Protein AF-X1P1A2-F1 (afdb_monomer_lite)

Organism: NCBI:txid412755

pLDDT: mean 90.72, std 8.15, range [52.28, 97.81]

Foldseek 3Di:
DDDDDDPQLVCPPPNHPDDDDDDDPCVVCVVSVHDDPDDPDDDDDDDDDDPCLCVDPVSVVVVVVVVVVVVVVVVVVVD

Secondary structure (DSSP, 8-state):
----SS-GGGGTTTT-S------SSSHHHHHTT------S----------GGGGGSHHHHHHHHHHHHHHHHHHHHTT-

Sequence (79 aa):
MIPTWGASEAFLPEDADLLIENTETGRTLARHNLKIIDTLFESTACLIGNKDSAFSPAKGERIKSITETLRAAVEDEKN

InterPro domains:
  IPR013820 ATP phosphoribosyltransferase, catalytic domain [PF01634] (2-71)

Radius of gyration: 19.68 Å; chains: 1; bounding box: 46×21×45 Å

Structure (mmCIF, N/CA/C/O backbone):
data_AF-X1P1A2-F1
#
_entry.id   AF-X1P1A2-F1
#
loop_
_atom_site.group_PDB
_atom_site.id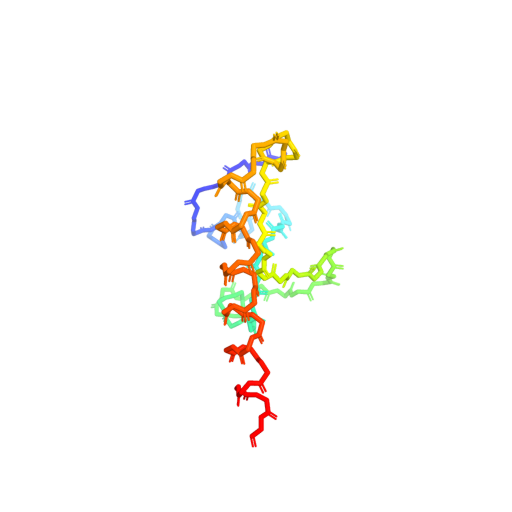
_atom_site.type_symbol
_atom_site.label_atom_id
_atom_site.label_alt_id
_atom_site.label_comp_id
_atom_site.label_asym_id
_atom_site.label_entity_id
_atom_site.label_seq_id
_atom_site.pdbx_PDB_ins_code
_atom_site.Cartn_x
_atom_site.Cartn_y
_atom_site.Cartn_z
_atom_site.occupancy
_atom_site.B_iso_or_equiv
_atom_site.auth_seq_id
_atom_site.auth_comp_id
_atom_site.auth_asym_id
_atom_site.auth_atom_id
_atom_site.pdbx_PDB_model_num
ATOM 1 N N . MET A 1 1 ? 19.935 1.920 0.493 1.00 86.62 1 MET A N 1
ATOM 2 C CA . MET A 1 1 ? 18.523 2.336 0.352 1.00 86.62 1 MET A CA 1
ATOM 3 C C . MET A 1 1 ? 18.485 3.848 0.286 1.00 86.62 1 MET A C 1
ATOM 5 O O . MET A 1 1 ? 19.057 4.476 1.170 1.00 86.62 1 MET A O 1
ATOM 9 N N . ILE A 1 2 ? 17.864 4.400 -0.756 1.00 91.69 2 ILE A N 1
ATOM 10 C CA . ILE A 1 2 ? 17.726 5.844 -0.981 1.00 91.69 2 ILE A CA 1
ATOM 11 C C . ILE A 1 2 ? 16.239 6.184 -0.799 1.00 91.69 2 ILE A C 1
ATOM 13 O O . ILE A 1 2 ? 15.422 5.643 -1.542 1.00 91.69 2 ILE A O 1
ATOM 17 N N . PRO A 1 3 ? 15.850 6.993 0.202 1.00 90.69 3 PRO A N 1
ATOM 18 C CA . PRO A 1 3 ? 14.466 7.429 0.342 1.00 90.69 3 PRO A CA 1
ATOM 19 C C . PRO A 1 3 ? 14.132 8.499 -0.704 1.00 90.69 3 PRO A C 1
ATOM 21 O O . PRO A 1 3 ? 14.936 9.394 -0.962 1.00 90.69 3 PRO A O 1
ATOM 24 N N . THR A 1 4 ? 12.928 8.426 -1.267 1.00 90.62 4 THR A N 1
ATO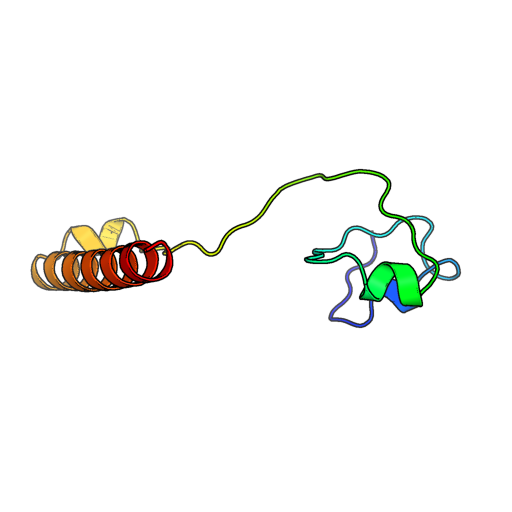M 25 C CA . THR A 1 4 ? 12.401 9.395 -2.236 1.00 90.62 4 THR A CA 1
ATOM 26 C C . THR A 1 4 ? 11.058 9.945 -1.749 1.00 90.62 4 THR A C 1
ATOM 28 O O . THR A 1 4 ? 10.387 9.343 -0.909 1.00 90.62 4 THR A O 1
ATOM 31 N N . TRP A 1 5 ? 10.664 11.112 -2.262 1.00 91.69 5 TRP A N 1
ATOM 32 C CA . TRP A 1 5 ? 9.395 11.779 -1.923 1.00 91.69 5 TRP A CA 1
ATOM 33 C C . TRP A 1 5 ? 8.525 12.025 -3.166 1.00 91.69 5 TRP A C 1
ATOM 35 O O . TRP A 1 5 ? 7.702 12.938 -3.188 1.00 91.69 5 TRP A O 1
ATOM 45 N N . GLY A 1 6 ? 8.724 11.214 -4.207 1.00 89.94 6 GLY A N 1
ATOM 46 C CA . GLY A 1 6 ? 8.042 11.310 -5.499 1.00 89.94 6 GLY A CA 1
ATOM 47 C C . GLY A 1 6 ? 9.012 11.215 -6.677 1.00 89.94 6 GLY A C 1
ATOM 48 O O . GLY A 1 6 ? 10.224 11.308 -6.485 1.00 89.94 6 GLY A O 1
ATOM 49 N N . ALA A 1 7 ? 8.457 11.025 -7.881 1.00 91.06 7 ALA A N 1
ATOM 50 C CA . ALA A 1 7 ? 9.199 10.838 -9.136 1.00 91.06 7 ALA A CA 1
ATOM 51 C C . ALA A 1 7 ? 10.341 9.812 -9.007 1.00 91.06 7 ALA A C 1
ATOM 53 O O . ALA A 1 7 ? 11.456 10.033 -9.483 1.00 91.06 7 ALA A O 1
ATOM 54 N N . SER A 1 8 ? 10.077 8.719 -8.291 1.00 93.69 8 SER A N 1
ATOM 55 C CA . SER A 1 8 ? 11.110 7.766 -7.895 1.00 93.69 8 SER A CA 1
ATOM 56 C C . SER A 1 8 ? 11.616 6.934 -9.080 1.00 93.69 8 SER A C 1
ATOM 58 O O . SER A 1 8 ? 12.760 6.482 -9.078 1.00 93.69 8 SER A O 1
ATOM 60 N N . GLU A 1 9 ? 10.825 6.856 -10.151 1.00 94.00 9 GLU A N 1
ATOM 61 C CA . GLU A 1 9 ? 11.167 6.219 -11.420 1.00 94.00 9 GLU A CA 1
ATOM 62 C C . GLU A 1 9 ? 12.348 6.891 -12.136 1.00 94.00 9 GLU A C 1
ATOM 64 O O . GLU A 1 9 ? 13.008 6.251 -12.949 1.00 94.00 9 GLU A O 1
ATOM 69 N N . ALA A 1 10 ? 12.628 8.166 -11.845 1.00 92.38 10 ALA A N 1
ATOM 70 C CA . ALA A 1 10 ? 13.729 8.915 -12.456 1.00 92.38 10 ALA A CA 1
ATOM 71 C C . ALA A 1 10 ? 15.111 8.580 -11.868 1.00 92.38 10 ALA A C 1
ATOM 73 O O . ALA A 1 10 ? 16.113 9.034 -12.407 1.00 92.38 10 ALA A O 1
ATOM 74 N N . PHE A 1 11 ? 15.165 7.818 -10.771 1.00 93.25 11 PHE A N 1
ATOM 75 C CA . PHE A 1 11 ? 16.416 7.419 -10.116 1.00 93.25 11 PHE A CA 1
ATOM 76 C C . PHE A 1 11 ? 17.066 6.202 -10.784 1.00 93.25 11 PHE A C 1
ATOM 78 O O . PHE A 1 11 ? 18.176 5.822 -10.418 1.00 93.25 11 PHE A O 1
ATOM 85 N N . LEU A 1 12 ? 16.372 5.542 -11.714 1.00 93.75 12 LEU A N 1
ATOM 86 C CA . LEU A 1 12 ? 16.888 4.357 -12.382 1.00 93.75 12 LEU A CA 1
ATOM 87 C C . LEU A 1 12 ? 17.232 4.645 -13.845 1.00 93.75 12 LEU A C 1
ATOM 89 O O . LEU A 1 12 ? 16.407 5.231 -14.550 1.00 93.75 12 LEU A O 1
ATOM 93 N N . PRO A 1 13 ? 18.357 4.089 -14.335 1.00 92.94 13 PRO A N 1
ATOM 94 C CA . PRO A 1 13 ? 19.336 3.257 -13.612 1.00 92.94 13 PRO A CA 1
ATOM 95 C C . PRO A 1 13 ? 20.461 4.038 -12.901 1.00 92.94 13 PRO A C 1
ATOM 97 O O . PRO A 1 13 ? 21.359 3.418 -12.337 1.00 92.94 13 PRO A O 1
ATOM 100 N N . GLU A 1 14 ? 20.487 5.368 -12.978 1.00 94.06 14 GLU A N 1
ATOM 101 C CA . GLU A 1 14 ? 21.672 6.162 -12.625 1.00 94.06 14 GLU A CA 1
ATOM 102 C C . GLU A 1 14 ? 21.996 6.168 -11.123 1.00 94.06 14 GLU A C 1
ATOM 104 O O . GLU A 1 14 ? 23.171 6.109 -10.752 1.00 94.06 14 GLU A O 1
ATOM 109 N N . ASP A 1 15 ? 20.975 6.221 -10.267 1.00 94.06 15 ASP A N 1
ATOM 110 C CA . ASP A 1 15 ? 21.115 6.348 -8.812 1.00 94.06 15 ASP A CA 1
ATOM 111 C C . ASP A 1 15 ? 20.787 5.045 -8.058 1.00 94.06 15 ASP A C 1
ATOM 113 O O . ASP A 1 15 ? 21.134 4.903 -6.879 1.00 94.06 15 ASP A O 1
ATOM 117 N N . ALA A 1 16 ? 20.116 4.084 -8.704 1.00 94.75 16 ALA A N 1
ATOM 118 C CA . ALA A 1 16 ? 19.762 2.795 -8.112 1.00 94.75 16 ALA A CA 1
ATOM 119 C C . ALA A 1 16 ? 19.602 1.670 -9.150 1.00 94.75 16 ALA A C 1
ATOM 121 O O . ALA A 1 16 ? 19.171 1.890 -10.278 1.00 94.75 16 ALA A O 1
ATOM 122 N N . ASP A 1 17 ? 19.853 0.431 -8.715 1.00 94.81 17 ASP A N 1
ATOM 123 C CA . ASP A 1 17 ? 19.641 -0.768 -9.541 1.00 94.81 17 ASP A CA 1
ATOM 124 C C . ASP A 1 17 ? 18.191 -1.285 -9.501 1.00 94.81 17 ASP A C 1
ATOM 126 O O . ASP A 1 17 ? 17.734 -1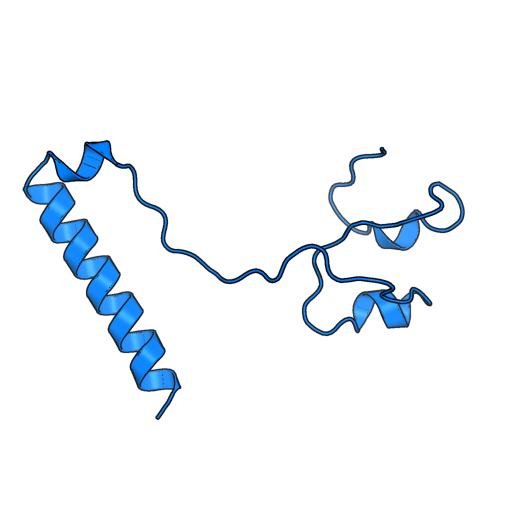.958 -10.424 1.00 94.81 17 ASP A O 1
ATOM 130 N N . LEU A 1 18 ? 17.471 -1.029 -8.401 1.00 95.31 18 LEU A N 1
ATOM 131 C CA . LEU A 1 18 ? 16.129 -1.554 -8.136 1.00 95.31 18 LEU A CA 1
ATOM 132 C C . LEU A 1 18 ? 15.250 -0.510 -7.449 1.00 95.31 18 LEU A C 1
ATOM 134 O O . LEU A 1 18 ? 15.711 0.243 -6.590 1.00 95.31 18 LEU A O 1
ATOM 138 N N . LEU A 1 19 ? 13.960 -0.548 -7.785 1.00 95.75 19 LEU A N 1
ATOM 139 C CA . LEU A 1 19 ? 12.928 0.312 -7.222 1.00 95.75 19 LEU A CA 1
ATOM 140 C C . LEU A 1 19 ? 11.901 -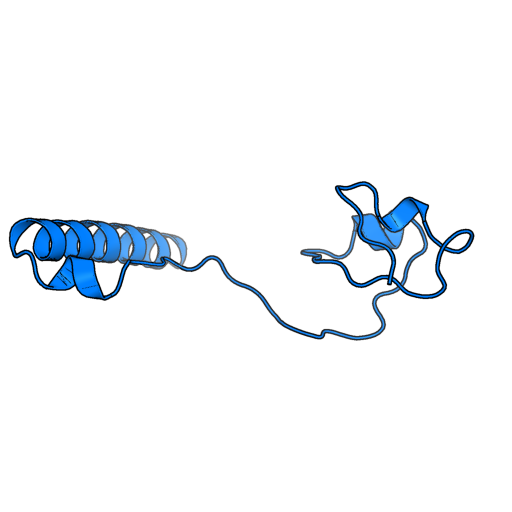0.505 -6.438 1.00 95.75 19 LEU A C 1
ATOM 142 O O . LEU A 1 19 ? 11.398 -1.512 -6.933 1.00 95.75 19 LEU A O 1
ATOM 146 N N . ILE A 1 20 ? 11.563 -0.045 -5.232 1.00 95.62 20 ILE A N 1
ATOM 147 C CA . ILE A 1 20 ? 10.406 -0.532 -4.474 1.00 95.62 20 ILE A CA 1
ATOM 148 C C . ILE A 1 20 ? 9.375 0.591 -4.471 1.00 95.62 20 ILE A C 1
ATOM 150 O O . ILE A 1 20 ? 9.594 1.623 -3.841 1.00 95.62 20 ILE A O 1
ATOM 154 N N . GLU A 1 21 ? 8.258 0.383 -5.162 1.00 93.94 21 GLU A N 1
ATOM 155 C CA . GLU A 1 21 ? 7.225 1.402 -5.335 1.00 93.94 21 GLU A CA 1
ATOM 156 C C . GLU A 1 21 ? 5.819 0.798 -5.282 1.00 93.94 21 GLU A C 1
ATOM 158 O O . GLU A 1 21 ? 5.592 -0.343 -5.690 1.00 93.94 21 GLU A O 1
ATOM 163 N N . ASN A 1 22 ? 4.866 1.575 -4.764 1.00 95.00 22 ASN A N 1
ATOM 164 C CA . ASN A 1 22 ? 3.452 1.241 -4.854 1.00 95.00 22 ASN A CA 1
ATOM 165 C C . ASN A 1 22 ? 2.959 1.547 -6.274 1.00 95.00 22 ASN A C 1
ATOM 167 O O . ASN A 1 22 ? 3.156 2.649 -6.782 1.00 95.00 22 ASN A O 1
ATOM 171 N N . THR A 1 23 ? 2.299 0.584 -6.911 1.00 95.06 23 THR A N 1
ATOM 172 C CA . THR A 1 23 ? 1.715 0.771 -8.236 1.00 95.06 23 THR A CA 1
ATOM 173 C C . THR A 1 23 ? 0.317 0.172 -8.301 1.00 95.06 23 THR A C 1
ATOM 175 O O . THR A 1 23 ? 0.048 -0.860 -7.696 1.00 95.06 23 THR A O 1
ATOM 178 N N . GLU A 1 24 ? -0.569 0.820 -9.058 1.00 95.19 24 GLU A N 1
ATOM 179 C CA . GLU A 1 24 ? -1.934 0.342 -9.288 1.00 95.19 24 GLU A CA 1
ATOM 180 C C . GLU A 1 24 ? -2.025 -0.411 -10.622 1.00 95.19 24 GLU A C 1
ATOM 182 O O . GLU A 1 24 ? -2.208 -1.621 -10.665 1.00 95.19 24 GLU A O 1
ATOM 187 N N . THR A 1 25 ? -1.841 0.299 -11.740 1.00 95.44 25 THR A N 1
ATOM 188 C CA . THR A 1 25 ? -1.944 -0.287 -13.090 1.00 95.44 25 THR A CA 1
ATOM 189 C C . THR A 1 25 ? -0.592 -0.610 -13.727 1.00 95.44 25 THR A C 1
ATOM 191 O O . THR A 1 25 ? -0.553 -1.113 -14.848 1.00 95.44 25 THR A O 1
ATOM 194 N N . GLY A 1 26 ? 0.525 -0.237 -13.092 1.00 95.75 26 GLY A N 1
ATOM 195 C CA . GLY A 1 26 ? 1.869 -0.350 -13.675 1.00 95.75 26 GLY A CA 1
ATOM 196 C C . GLY A 1 26 ? 2.159 0.610 -14.840 1.00 95.75 26 GLY A C 1
ATOM 197 O O . GLY A 1 26 ? 3.268 0.606 -15.372 1.00 95.75 26 GLY A O 1
ATOM 198 N N . ARG A 1 27 ? 1.201 1.454 -15.257 1.00 96.06 27 ARG A N 1
ATOM 199 C CA . ARG A 1 27 ? 1.346 2.315 -16.449 1.00 96.06 27 ARG A CA 1
ATOM 200 C C . ARG A 1 27 ? 2.481 3.327 -16.336 1.00 96.06 27 ARG A C 1
ATOM 202 O O . ARG A 1 27 ? 3.142 3.583 -17.338 1.00 96.06 27 ARG A O 1
ATOM 209 N N . THR A 1 28 ? 2.694 3.912 -15.159 1.00 94.62 28 THR A N 1
ATOM 210 C CA . THR A 1 28 ? 3.783 4.878 -14.948 1.00 94.62 28 THR A CA 1
ATOM 211 C C . THR A 1 28 ? 5.137 4.191 -15.084 1.00 94.62 28 THR A C 1
ATOM 213 O O . THR A 1 28 ? 5.936 4.610 -15.914 1.00 94.62 28 THR A O 1
ATOM 216 N N . LEU A 1 29 ? 5.333 3.054 -14.408 1.00 95.88 29 LEU A N 1
ATOM 217 C CA . LEU A 1 29 ? 6.549 2.242 -14.524 1.00 95.88 29 LEU A CA 1
ATOM 218 C C . LEU A 1 29 ? 6.844 1.868 -15.986 1.00 95.88 29 LEU A C 1
ATOM 220 O O . LEU A 1 29 ? 7.950 2.090 -16.473 1.00 95.88 29 LEU A O 1
ATOM 224 N N . ALA A 1 30 ? 5.832 1.403 -16.727 1.00 95.69 30 ALA A N 1
ATOM 225 C CA . ALA A 1 30 ? 5.986 1.050 -18.138 1.00 95.69 30 ALA A CA 1
ATOM 226 C C . ALA A 1 30 ? 6.366 2.252 -19.025 1.00 95.69 30 ALA A C 1
ATOM 228 O O . ALA A 1 30 ? 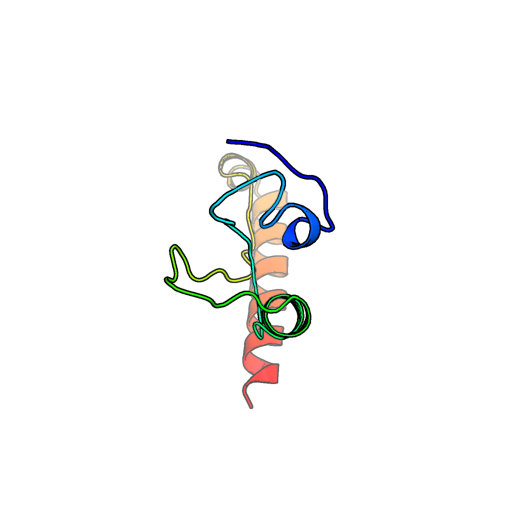7.182 2.104 -19.933 1.00 95.69 30 ALA A O 1
ATOM 229 N N . ARG A 1 31 ? 5.817 3.450 -18.763 1.00 96.50 31 ARG A N 1
ATOM 230 C CA . ARG A 1 31 ? 6.201 4.690 -19.475 1.00 96.50 31 ARG A CA 1
ATOM 231 C C . ARG A 1 31 ? 7.662 5.074 -19.236 1.00 96.50 31 ARG A C 1
ATOM 233 O O . ARG A 1 31 ? 8.255 5.703 -20.106 1.00 96.50 31 ARG A O 1
ATOM 240 N N . HIS A 1 32 ? 8.224 4.676 -18.099 1.00 94.94 32 HIS A N 1
ATOM 241 C CA . HIS A 1 32 ? 9.628 4.872 -17.740 1.00 94.94 32 HIS A CA 1
ATOM 242 C C . HIS A 1 32 ? 10.513 3.657 -18.080 1.00 94.94 32 HIS A C 1
ATOM 244 O O . HIS A 1 32 ? 11.637 3.564 -17.603 1.00 94.94 32 HIS A O 1
ATOM 250 N N . ASN A 1 33 ? 10.041 2.734 -18.931 1.00 95.44 33 ASN A N 1
ATOM 251 C CA . ASN A 1 33 ? 10.758 1.513 -19.330 1.00 95.44 33 ASN A CA 1
ATOM 252 C C . ASN A 1 33 ? 11.150 0.593 -18.157 1.00 95.44 33 ASN A C 1
ATOM 254 O O . ASN A 1 33 ? 12.069 -0.218 -18.277 1.00 95.44 33 ASN A O 1
ATOM 258 N N . LEU A 1 34 ? 10.431 0.681 -17.038 1.00 96.69 34 LEU A N 1
ATOM 259 C CA . LEU A 1 34 ? 10.607 -0.193 -15.886 1.00 96.69 34 LEU A CA 1
ATOM 260 C C . LEU A 1 34 ? 9.669 -1.396 -15.987 1.00 96.69 34 LEU A C 1
ATOM 262 O O . LEU A 1 34 ? 8.542 -1.312 -16.484 1.00 96.69 34 LEU A O 1
ATOM 266 N N . LYS A 1 35 ? 10.139 -2.535 -15.479 1.00 95.81 35 LYS A N 1
ATOM 267 C CA . LYS A 1 35 ? 9.385 -3.787 -15.444 1.00 95.81 35 LYS A CA 1
ATOM 268 C C . LYS A 1 35 ? 9.155 -4.209 -13.998 1.00 95.81 35 LYS A C 1
ATOM 270 O O . LYS A 1 35 ? 10.106 -4.322 -13.233 1.00 95.81 35 LYS A O 1
ATOM 275 N N . ILE A 1 36 ? 7.903 -4.513 -13.659 1.00 97.00 36 ILE A N 1
ATOM 276 C CA . ILE A 1 36 ? 7.560 -5.161 -12.390 1.00 97.00 36 ILE A CA 1
ATOM 277 C C . ILE A 1 36 ? 8.114 -6.587 -12.428 1.00 97.00 36 ILE A C 1
ATOM 279 O O . ILE A 1 36 ? 7.784 -7.364 -13.329 1.00 97.00 36 ILE A O 1
ATOM 283 N N . ILE A 1 37 ? 8.985 -6.906 -11.474 1.00 97.31 37 ILE A N 1
ATOM 284 C CA . ILE A 1 37 ? 9.624 -8.223 -11.364 1.00 97.31 37 ILE A CA 1
ATOM 285 C C . ILE A 1 37 ? 9.009 -9.088 -10.267 1.00 97.31 37 ILE A C 1
ATOM 287 O O . ILE A 1 37 ? 9.076 -10.308 -10.375 1.00 97.31 37 ILE A O 1
ATOM 291 N N . ASP A 1 38 ? 8.416 -8.467 -9.245 1.00 97.81 38 ASP A N 1
ATOM 292 C CA . ASP A 1 38 ? 7.773 -9.155 -8.130 1.00 97.81 38 ASP A CA 1
ATOM 293 C C . ASP A 1 38 ? 6.770 -8.234 -7.413 1.00 97.81 38 ASP A C 1
ATOM 295 O O . ASP A 1 38 ? 6.845 -7.005 -7.529 1.00 97.81 38 ASP A O 1
ATOM 299 N N . THR A 1 39 ? 5.860 -8.833 -6.648 1.00 97.38 39 THR A N 1
ATOM 300 C CA . THR A 1 39 ? 4.888 -8.146 -5.793 1.00 97.38 39 THR A CA 1
ATOM 301 C C . THR A 1 39 ? 5.178 -8.486 -4.338 1.00 97.38 39 THR A C 1
ATOM 303 O O . THR A 1 39 ? 4.974 -9.612 -3.899 1.00 97.38 39 THR A O 1
ATOM 306 N N . LEU A 1 40 ? 5.615 -7.488 -3.564 1.00 97.44 40 LEU A N 1
ATOM 307 C CA . LEU A 1 40 ? 5.882 -7.677 -2.135 1.00 97.44 40 LEU A CA 1
ATOM 308 C C . LEU A 1 40 ? 4.585 -7.778 -1.324 1.00 97.44 40 LEU A C 1
ATOM 310 O O . LEU A 1 40 ? 4.450 -8.652 -0.472 1.00 97.44 40 LEU A O 1
ATOM 314 N N . PHE A 1 41 ? 3.641 -6.869 -1.587 1.00 97.19 41 PHE A N 1
ATOM 315 C CA . PHE A 1 41 ? 2.364 -6.778 -0.884 1.00 97.19 41 PHE A CA 1
ATOM 316 C C . PHE A 1 41 ? 1.279 -6.238 -1.814 1.00 97.19 41 PHE A C 1
ATOM 318 O O . PHE A 1 41 ? 1.533 -5.335 -2.611 1.00 97.19 41 PHE A O 1
ATOM 325 N N . GLU A 1 42 ? 0.056 -6.731 -1.646 1.00 96.56 42 GLU A N 1
ATOM 326 C CA . GLU A 1 42 ? -1.147 -6.083 -2.167 1.00 96.56 42 GLU A CA 1
ATOM 327 C C . GLU A 1 42 ? -1.738 -5.182 -1.078 1.00 96.56 42 GLU A C 1
ATOM 329 O O . GLU A 1 42 ? -1.792 -5.557 0.096 1.00 96.56 42 GLU A O 1
ATOM 334 N N . SER A 1 43 ? -2.164 -3.975 -1.452 1.00 96.00 43 SER A N 1
ATOM 335 C CA . SER A 1 43 ? -2.670 -2.980 -0.503 1.00 96.00 43 SER A CA 1
ATOM 336 C C . SER A 1 43 ? -4.105 -2.584 -0.819 1.00 96.00 43 SER A C 1
ATOM 338 O O . SER A 1 43 ? -4.493 -2.493 -1.980 1.00 96.00 43 SER A O 1
ATOM 340 N N . THR A 1 44 ? -4.885 -2.326 0.228 1.00 93.50 44 THR A N 1
ATOM 341 C CA . THR A 1 44 ? -6.247 -1.794 0.136 1.00 93.50 44 THR A CA 1
ATOM 342 C C . THR A 1 44 ? -6.412 -0.646 1.125 1.00 93.50 44 THR A C 1
ATOM 344 O O . THR A 1 44 ? -5.646 -0.519 2.085 1.00 93.50 44 THR A O 1
ATOM 347 N N . ALA A 1 45 ? -7.396 0.221 0.887 1.00 92.44 45 ALA A N 1
ATOM 348 C CA . ALA A 1 45 ? -7.739 1.264 1.843 1.00 92.44 45 ALA A CA 1
ATOM 349 C C . ALA A 1 45 ? -8.357 0.636 3.103 1.00 92.44 45 ALA A C 1
ATOM 351 O O . ALA A 1 45 ? -9.318 -0.128 3.023 1.00 92.44 45 ALA A O 1
ATOM 352 N N . CYS A 1 46 ? -7.826 0.993 4.273 1.00 92.00 46 CYS A N 1
ATOM 353 C CA . CYS A 1 46 ? -8.262 0.461 5.562 1.00 92.00 46 CYS A CA 1
ATOM 354 C C . CYS A 1 46 ? -8.770 1.583 6.471 1.00 92.00 46 CYS A C 1
ATOM 356 O O . CYS A 1 46 ? -8.109 2.610 6.633 1.00 92.00 46 CYS A O 1
ATOM 358 N N . LEU A 1 47 ? -9.906 1.359 7.139 1.00 91.06 47 LEU A N 1
ATOM 359 C CA . LEU A 1 47 ? -10.344 2.211 8.243 1.00 91.06 47 LEU A CA 1
ATOM 360 C C . LEU A 1 47 ? -9.573 1.828 9.513 1.00 91.06 47 LEU A C 1
ATOM 362 O O . LEU A 1 47 ? -9.734 0.724 10.033 1.00 91.06 47 LEU A O 1
ATOM 366 N N . ILE A 1 48 ? -8.752 2.746 10.025 1.00 91.44 48 ILE A N 1
ATOM 367 C CA . ILE A 1 48 ? -7.935 2.533 11.227 1.00 91.44 48 ILE A CA 1
ATOM 368 C C . ILE A 1 48 ? -8.464 3.412 12.364 1.00 91.44 48 ILE A C 1
ATOM 370 O O . ILE A 1 48 ? -8.645 4.618 12.202 1.00 91.44 48 ILE A O 1
ATOM 374 N N . GLY A 1 49 ? -8.695 2.806 13.531 1.00 87.19 49 GLY A N 1
ATOM 375 C CA . GLY A 1 49 ? -9.160 3.484 14.740 1.00 87.19 49 GLY A CA 1
ATOM 376 C C . GLY A 1 49 ? -8.234 3.243 15.931 1.00 87.19 49 GLY A C 1
ATOM 377 O O . GLY A 1 49 ? -7.603 2.194 16.046 1.00 87.19 49 GLY A O 1
ATOM 378 N N . ASN A 1 50 ? -8.159 4.214 16.843 1.00 87.69 50 ASN A N 1
ATOM 379 C CA . ASN A 1 50 ? -7.417 4.053 18.091 1.00 87.69 50 ASN A CA 1
ATOM 380 C C . ASN A 1 50 ? -8.105 3.001 18.984 1.00 87.69 50 ASN A C 1
ATOM 382 O O . ASN A 1 50 ? -9.289 3.133 19.297 1.00 87.69 50 ASN A O 1
ATOM 386 N N . LYS A 1 51 ? -7.352 1.990 19.429 1.00 81.56 51 LYS A N 1
ATOM 387 C CA . LYS A 1 51 ? -7.871 0.881 20.246 1.00 81.56 51 LYS A CA 1
ATOM 388 C C . LYS A 1 51 ? -8.530 1.351 21.548 1.00 81.56 51 LYS A C 1
ATOM 390 O O . LYS A 1 51 ? -9.574 0.826 21.923 1.00 81.56 51 LYS A O 1
ATOM 395 N N . ASP A 1 52 ? -7.965 2.365 22.193 1.00 80.94 52 ASP A N 1
ATOM 396 C CA . ASP A 1 52 ? -8.429 2.863 23.491 1.00 80.94 52 ASP A CA 1
ATOM 397 C C . ASP A 1 52 ? -9.637 3.802 23.370 1.00 80.94 52 ASP A C 1
ATOM 399 O O . ASP A 1 52 ? -10.385 4.032 24.321 1.00 80.94 52 ASP A O 1
ATOM 403 N N . SER A 1 53 ? -9.884 4.337 22.175 1.00 70.88 53 SER A N 1
ATOM 404 C CA . SER A 1 53 ? -11.025 5.217 21.926 1.00 70.88 53 SER A CA 1
ATOM 405 C C . SER A 1 53 ? -12.373 4.498 22.025 1.00 70.88 53 SER A C 1
ATOM 407 O O . SER A 1 53 ? -13.380 5.152 22.293 1.00 70.88 53 SER A O 1
ATOM 409 N N . ALA A 1 54 ? -12.386 3.167 21.911 1.00 65.56 54 ALA A N 1
ATOM 410 C CA . ALA A 1 54 ? -13.572 2.337 22.101 1.00 65.56 54 ALA A CA 1
ATOM 411 C C . ALA A 1 54 ? -14.067 2.293 23.561 1.00 65.56 54 ALA A C 1
ATOM 413 O O . ALA A 1 54 ? -15.224 1.952 23.795 1.00 65.56 54 ALA A O 1
ATOM 414 N N . PHE A 1 55 ? -13.237 2.668 24.545 1.00 68.19 55 PHE A N 1
ATOM 415 C CA . PHE A 1 55 ? -13.630 2.667 25.963 1.00 68.19 55 PHE A CA 1
ATOM 416 C C . PHE A 1 55 ? -14.547 3.838 26.348 1.00 68.19 55 PHE A C 1
ATOM 418 O O . PHE A 1 55 ? -15.127 3.842 27.431 1.00 68.19 55 PHE A O 1
ATOM 425 N N . SER A 1 56 ? -14.701 4.837 25.473 1.00 81.19 56 SER A N 1
ATOM 426 C CA . SER A 1 56 ? -15.681 5.909 25.649 1.00 81.19 56 SER A CA 1
ATOM 427 C C . SER A 1 56 ? -16.975 5.553 24.908 1.00 81.19 56 SER A C 1
ATOM 429 O O . SER A 1 56 ? -16.928 5.425 23.682 1.00 81.19 56 SER A O 1
ATOM 431 N N . PRO A 1 57 ? -18.136 5.467 25.590 1.00 81.44 57 PRO A N 1
ATOM 432 C CA . PRO A 1 57 ? -19.409 5.115 24.952 1.00 81.44 57 PRO A CA 1
ATOM 433 C C . PRO A 1 57 ? -19.751 6.000 23.744 1.00 81.44 57 PRO A C 1
ATOM 435 O O . PRO A 1 57 ? -20.048 5.496 22.665 1.00 81.44 57 PRO A O 1
ATOM 438 N N . ALA A 1 58 ? -19.580 7.320 23.881 1.00 85.81 58 ALA A N 1
ATOM 439 C CA . ALA A 1 58 ? -19.848 8.280 22.809 1.00 85.81 58 ALA A CA 1
ATOM 440 C C . ALA A 1 58 ? -18.925 8.103 21.586 1.00 85.81 58 ALA A C 1
ATOM 442 O O . ALA A 1 58 ? -19.339 8.314 20.446 1.00 85.81 58 ALA A O 1
ATOM 443 N N . LYS A 1 59 ? -17.659 7.715 21.797 1.00 87.12 59 LYS A N 1
ATOM 444 C CA . LYS A 1 59 ? -16.727 7.438 20.691 1.00 87.12 59 LYS A CA 1
ATOM 445 C C . LYS A 1 59 ? -17.026 6.090 20.039 1.00 87.12 59 LYS A C 1
ATOM 447 O O . LYS A 1 59 ? -16.958 6.002 18.816 1.00 87.12 59 LYS A O 1
ATOM 452 N N . GLY A 1 60 ? -17.397 5.081 20.828 1.00 87.25 60 GLY A N 1
ATOM 453 C CA . GLY A 1 60 ? -17.789 3.761 20.335 1.00 87.25 60 GLY A CA 1
ATOM 454 C C . GLY A 1 60 ? -18.975 3.826 19.372 1.00 87.25 60 GLY A C 1
ATOM 455 O O . GLY A 1 60 ? -18.894 3.289 18.267 1.00 87.25 60 GLY A O 1
ATOM 456 N N . GLU A 1 61 ? -20.033 4.558 19.734 1.00 89.88 61 GLU A N 1
ATOM 457 C CA . GLU A 1 61 ? -21.195 4.771 18.857 1.00 89.88 61 GLU A CA 1
ATOM 458 C C . GLU A 1 61 ? -20.811 5.461 17.544 1.00 89.88 61 GLU A C 1
ATOM 460 O O . GLU A 1 61 ? -21.214 5.027 16.462 1.00 89.88 61 GLU A O 1
ATOM 465 N N . ARG A 1 62 ? -19.969 6.497 17.614 1.00 90.44 62 ARG A N 1
ATOM 466 C CA . ARG A 1 62 ? -19.518 7.218 16.420 1.00 90.44 62 ARG A CA 1
ATOM 467 C C . ARG A 1 62 ? -18.661 6.349 15.500 1.00 90.44 62 ARG A C 1
ATOM 469 O O . ARG A 1 62 ? -18.840 6.396 14.285 1.00 90.44 62 ARG A O 1
ATOM 476 N N . ILE A 1 63 ? -17.752 5.550 16.061 1.00 91.44 63 ILE A N 1
ATOM 477 C CA . ILE A 1 63 ? -16.928 4.600 15.296 1.00 91.44 63 ILE A CA 1
ATOM 478 C C . ILE A 1 63 ? -17.823 3.574 14.599 1.00 91.44 63 ILE A C 1
ATOM 480 O O . ILE A 1 63 ? -17.633 3.314 13.409 1.00 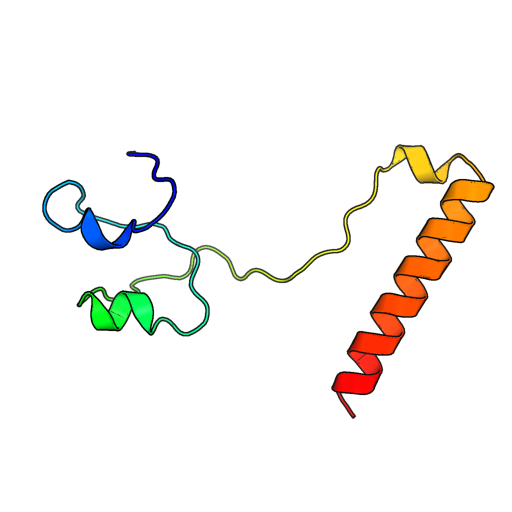91.44 63 ILE A O 1
ATOM 484 N N . LYS A 1 64 ? -18.819 3.030 15.310 1.00 91.19 64 LYS A N 1
ATOM 485 C CA . LYS A 1 64 ? -19.789 2.090 14.741 1.00 91.19 64 LYS A CA 1
ATOM 486 C C . LYS A 1 64 ? -20.539 2.712 13.561 1.00 91.19 64 LYS A C 1
ATOM 488 O O . LYS A 1 64 ? -20.522 2.137 12.478 1.00 91.19 64 LYS A O 1
ATOM 493 N N . SER A 1 65 ? -21.087 3.913 13.738 1.00 94.69 65 SER A N 1
ATOM 494 C CA . SER A 1 65 ? -21.824 4.625 12.685 1.00 94.69 65 SER A CA 1
ATOM 495 C C . SER A 1 65 ? -20.976 4.885 11.430 1.00 94.69 65 SER A C 1
ATOM 497 O O . SER A 1 65 ? -21.432 4.621 10.317 1.00 94.69 65 SER A O 1
ATOM 499 N N . ILE A 1 66 ? -19.722 5.332 11.585 1.00 94.25 66 ILE A N 1
ATOM 500 C CA . ILE A 1 66 ? -18.801 5.532 10.450 1.00 94.25 66 ILE A CA 1
ATOM 501 C C . ILE A 1 66 ? -18.506 4.198 9.751 1.00 94.25 66 ILE A C 1
ATOM 503 O O . ILE A 1 66 ? -18.519 4.127 8.524 1.00 94.25 66 ILE A O 1
ATOM 507 N N . THR A 1 67 ? -18.266 3.138 10.526 1.00 94.00 67 THR A N 1
ATOM 508 C CA . THR A 1 67 ? -17.941 1.810 9.988 1.00 94.00 67 THR A CA 1
ATOM 509 C C . THR A 1 67 ? -19.107 1.225 9.191 1.00 94.00 67 THR A C 1
ATOM 511 O O . THR A 1 67 ? -18.891 0.689 8.108 1.00 94.00 67 THR A O 1
ATOM 514 N N . GLU A 1 68 ? -20.337 1.337 9.699 1.00 95.44 68 GLU A N 1
ATOM 515 C CA . GLU A 1 68 ? -21.551 0.877 9.010 1.00 95.44 68 GLU A CA 1
ATOM 516 C C . GLU A 1 68 ? -21.806 1.676 7.728 1.00 95.44 68 GLU A C 1
ATOM 518 O O . GLU A 1 68 ? -22.079 1.084 6.688 1.00 95.44 68 GLU A O 1
ATOM 523 N N . THR A 1 69 ? -21.625 3.000 7.774 1.00 96.12 69 THR A N 1
ATOM 524 C CA . THR A 1 69 ? -21.797 3.876 6.603 1.00 96.12 69 THR A CA 1
ATOM 525 C C . THR A 1 69 ? -20.816 3.520 5.485 1.00 96.12 69 THR A C 1
ATOM 527 O O . THR A 1 69 ? -21.216 3.364 4.334 1.00 96.12 69 THR A O 1
ATOM 530 N N . LEU A 1 70 ? -19.530 3.356 5.816 1.00 95.06 70 LEU A N 1
ATOM 531 C CA . LEU A 1 70 ? -18.508 2.987 4.833 1.00 95.06 70 LEU A CA 1
ATOM 532 C C . LEU A 1 70 ? -18.727 1.572 4.287 1.00 95.06 70 LEU A C 1
ATOM 534 O O . LEU A 1 70 ? -18.500 1.338 3.105 1.00 95.06 70 LEU A O 1
ATOM 538 N N . ARG A 1 71 ? -19.188 0.633 5.123 1.00 93.44 71 ARG A N 1
ATOM 539 C CA . ARG A 1 71 ? -19.498 -0.733 4.685 1.00 93.44 71 ARG A CA 1
ATOM 540 C C . ARG A 1 71 ? -20.658 -0.757 3.692 1.00 93.44 71 ARG A C 1
ATOM 542 O O . ARG A 1 71 ? -20.514 -1.378 2.647 1.00 93.44 71 ARG A O 1
ATOM 549 N N . ALA A 1 72 ? -21.750 -0.053 3.994 1.00 94.62 72 ALA A N 1
ATOM 550 C CA . ALA A 1 72 ? -22.905 0.037 3.104 1.00 94.62 72 ALA A CA 1
ATOM 551 C C . ALA A 1 72 ? -22.524 0.641 1.742 1.00 94.62 72 ALA A C 1
ATOM 553 O O . ALA A 1 72 ? -22.858 0.075 0.710 1.00 94.62 72 ALA A O 1
ATOM 554 N N . ALA A 1 73 ? -21.738 1.725 1.733 1.00 93.56 73 ALA A N 1
ATOM 555 C CA . ALA A 1 73 ? -21.291 2.358 0.491 1.00 93.56 73 ALA A CA 1
ATOM 556 C C . ALA A 1 73 ? -20.471 1.413 -0.412 1.00 93.56 73 ALA A C 1
ATOM 558 O O . ALA A 1 73 ? -20.631 1.429 -1.628 1.00 93.56 73 ALA A O 1
ATOM 559 N N . VAL A 1 74 ? -19.615 0.571 0.179 1.00 90.94 74 VAL A N 1
ATOM 560 C CA . VAL A 1 74 ? -18.802 -0.412 -0.562 1.00 90.94 74 VAL A CA 1
ATOM 561 C C . VAL A 1 74 ? -19.632 -1.609 -1.045 1.00 90.94 74 VAL A C 1
ATOM 563 O O . VAL A 1 74 ? -19.275 -2.242 -2.037 1.00 90.94 74 VAL A O 1
ATOM 566 N N . GLU A 1 75 ? -20.707 -1.969 -0.341 1.00 90.19 75 GLU A N 1
ATOM 567 C CA . GLU A 1 75 ? -21.631 -3.032 -0.760 1.00 90.19 75 GLU A CA 1
ATOM 568 C C . GLU A 1 75 ? -22.545 -2.568 -1.905 1.00 90.19 75 GLU A C 1
ATOM 570 O O . GLU A 1 75 ? -22.741 -3.328 -2.852 1.00 90.19 75 GLU A O 1
ATOM 575 N N . ASP A 1 76 ? -23.023 -1.320 -1.870 1.00 86.06 76 ASP A N 1
ATOM 576 C CA . ASP A 1 76 ? -23.835 -0.722 -2.938 1.00 86.06 76 ASP A CA 1
ATOM 577 C C . ASP A 1 76 ? -23.064 -0.592 -4.261 1.00 86.06 76 ASP A C 1
ATOM 579 O O . ASP A 1 76 ? -23.631 -0.830 -5.321 1.00 86.06 76 ASP A O 1
ATOM 583 N N . GLU A 1 77 ? -21.766 -0.275 -4.218 1.00 75.56 77 GLU A N 1
ATOM 584 C CA . GLU A 1 77 ? -20.911 -0.193 -5.416 1.00 75.56 77 GLU A CA 1
ATOM 585 C C . GLU A 1 77 ? -20.732 -1.552 -6.127 1.00 75.56 77 GLU A C 1
ATOM 587 O O . GLU A 1 77 ? -20.357 -1.603 -7.299 1.00 75.56 77 GLU A O 1
ATOM 592 N N . LYS A 1 78 ? -20.990 -2.670 -5.435 1.00 67.44 78 LYS A N 1
ATOM 593 C CA . LYS A 1 78 ? -20.825 -4.029 -5.980 1.00 67.44 78 LYS A CA 1
ATOM 594 C C . LYS A 1 78 ? -22.081 -4.597 -6.656 1.00 67.44 78 LYS A C 1
ATOM 596 O O . LYS A 1 78 ? -21.982 -5.694 -7.210 1.00 67.44 78 LYS A O 1
ATOM 601 N N . ASN A 1 79 ? -23.218 -3.898 -6.599 1.00 52.28 79 ASN A N 1
ATOM 602 C CA . ASN A 1 79 ? -24.494 -4.286 -7.223 1.00 52.28 79 ASN A CA 1
ATOM 603 C C . ASN A 1 79 ? -24.756 -3.509 -8.518 1.00 52.28 79 ASN A C 1
ATOM 605 O O . ASN A 1 79 ? -25.382 -4.105 -9.424 1.00 52.28 79 ASN A O 1
#